Protein AF-A0A067SVS4-F1 (afdb_monomer_lite)

Structure (mmCIF, N/CA/C/O backbone):
data_AF-A0A067SVS4-F1
#
_entry.id   AF-A0A067SVS4-F1
#
loop_
_atom_site.group_PDB
_atom_site.id
_atom_site.type_symbol
_atom_site.label_atom_id
_atom_site.label_alt_id
_atom_site.label_comp_id
_atom_site.label_asym_id
_atom_site.label_entity_id
_atom_site.label_seq_id
_atom_site.pdbx_PDB_ins_code
_atom_site.Cartn_x
_atom_site.Cartn_y
_atom_site.Cartn_z
_atom_site.occupancy
_atom_site.B_iso_or_equiv
_atom_site.auth_seq_id
_atom_site.auth_comp_id
_atom_site.auth_asym_id
_atom_site.auth_atom_id
_atom_site.pdbx_PDB_model_num
ATOM 1 N N . MET A 1 1 ? 9.881 14.967 -32.185 1.00 54.28 1 MET A N 1
ATOM 2 C CA . MET A 1 1 ? 10.302 13.571 -31.937 1.00 54.28 1 MET A CA 1
ATOM 3 C C . MET A 1 1 ? 10.093 13.296 -30.458 1.00 54.28 1 MET A C 1
ATOM 5 O O . MET A 1 1 ? 10.684 13.995 -29.646 1.00 54.28 1 MET A O 1
ATOM 9 N N . LEU A 1 2 ? 9.168 12.402 -30.115 1.00 53.16 2 LEU A N 1
ATOM 10 C CA . LEU A 1 2 ? 8.719 12.197 -28.736 1.00 53.16 2 LEU A CA 1
ATOM 11 C C . LEU A 1 2 ? 9.757 11.344 -27.992 1.00 53.16 2 LEU A C 1
ATOM 13 O O . LEU A 1 2 ? 10.155 10.295 -28.494 1.00 53.16 2 LEU A O 1
ATOM 17 N N . LEU A 1 3 ? 10.230 11.815 -26.834 1.00 55.41 3 LEU A N 1
ATOM 18 C CA . LEU A 1 3 ? 11.326 11.202 -26.062 1.00 55.41 3 LEU A CA 1
ATOM 19 C C . LEU A 1 3 ? 11.092 9.716 -25.746 1.00 55.41 3 LEU A C 1
ATOM 21 O O . LEU A 1 3 ? 12.047 8.945 -25.729 1.00 55.41 3 LEU A O 1
ATOM 25 N N . TRP A 1 4 ? 9.834 9.299 -25.597 1.00 59.31 4 TRP A N 1
ATOM 26 C CA . TRP A 1 4 ? 9.460 7.911 -25.326 1.00 59.31 4 TRP A CA 1
ATOM 27 C C . TRP A 1 4 ? 9.664 6.950 -26.503 1.00 59.31 4 TRP A C 1
ATOM 29 O O . TRP A 1 4 ? 9.656 5.750 -26.284 1.00 59.31 4 TRP A O 1
ATOM 39 N N . LEU A 1 5 ? 9.867 7.433 -27.735 1.00 63.41 5 LEU A N 1
ATOM 40 C CA . LEU A 1 5 ? 10.118 6.572 -28.901 1.00 63.41 5 LEU A CA 1
ATOM 41 C C . LEU A 1 5 ? 11.606 6.290 -29.126 1.00 63.41 5 LEU A C 1
ATOM 43 O O . LEU A 1 5 ? 11.948 5.328 -29.803 1.00 63.41 5 LEU A O 1
ATOM 47 N N . LYS A 1 6 ? 12.504 7.123 -28.587 1.00 56.91 6 LYS A N 1
ATOM 48 C CA . LYS A 1 6 ? 13.930 7.071 -28.945 1.00 56.91 6 LYS A CA 1
ATOM 49 C C . LYS A 1 6 ? 14.662 5.859 -28.351 1.00 56.91 6 LYS A C 1
ATOM 51 O O . LYS A 1 6 ? 15.679 5.459 -28.898 1.00 56.91 6 LYS A O 1
ATOM 56 N N . ASN A 1 7 ? 14.109 5.284 -27.281 1.00 67.62 7 ASN A N 1
ATOM 57 C CA . ASN A 1 7 ? 14.577 4.060 -26.624 1.00 67.62 7 ASN A CA 1
ATOM 58 C C . ASN A 1 7 ? 13.454 3.010 -26.495 1.00 67.62 7 ASN A C 1
ATOM 60 O O . ASN A 1 7 ? 13.571 2.082 -25.696 1.00 67.62 7 ASN A O 1
ATOM 64 N N . ALA A 1 8 ? 12.341 3.172 -27.222 1.00 76.81 8 ALA A N 1
ATOM 65 C CA . ALA A 1 8 ? 11.266 2.188 -27.198 1.00 76.81 8 ALA A CA 1
ATOM 66 C C . ALA A 1 8 ? 11.683 0.958 -28.000 1.00 76.81 8 ALA A C 1
ATOM 68 O O . ALA A 1 8 ? 12.046 1.070 -29.170 1.00 76.81 8 ALA A O 1
ATOM 69 N N . LEU A 1 9 ? 11.589 -0.208 -27.368 1.00 81.38 9 LEU A N 1
ATOM 70 C CA . LEU A 1 9 ? 11.693 -1.483 -28.062 1.00 81.38 9 LEU A CA 1
ATOM 71 C C . LEU A 1 9 ? 10.569 -1.583 -29.098 1.00 81.38 9 LEU A C 1
ATOM 73 O O . LEU A 1 9 ? 9.425 -1.197 -28.837 1.00 81.38 9 LEU A O 1
ATOM 77 N N . SER A 1 10 ? 10.885 -2.118 -30.271 1.00 85.50 10 SER A N 1
ATOM 78 C CA . SER A 1 10 ? 9.869 -2.467 -31.254 1.00 85.50 10 SER A CA 1
ATOM 79 C C . SER A 1 10 ? 8.962 -3.582 -30.713 1.00 85.50 10 SER A C 1
ATOM 81 O O . SER A 1 10 ? 9.386 -4.383 -29.874 1.00 85.50 10 SER A O 1
ATOM 83 N N . PRO A 1 11 ? 7.718 -3.702 -31.212 1.00 82.56 11 PRO A N 1
ATOM 84 C CA . PRO A 1 11 ? 6.809 -4.768 -30.787 1.00 82.56 11 PRO A CA 1
ATOM 85 C C . PRO A 1 11 ? 7.406 -6.176 -30.925 1.00 82.56 11 PRO A C 1
ATOM 87 O O . PRO A 1 11 ? 7.119 -7.050 -30.109 1.00 82.56 11 PRO A O 1
ATOM 90 N N . GLN A 1 12 ? 8.255 -6.389 -31.935 1.00 84.38 12 GLN A N 1
ATOM 91 C CA . GLN A 1 12 ? 8.921 -7.667 -32.160 1.00 84.38 12 GLN A CA 1
ATOM 92 C C . GLN A 1 12 ? 10.007 -7.930 -31.109 1.00 84.38 12 GLN A C 1
ATOM 94 O O . GLN A 1 12 ? 10.024 -9.003 -30.522 1.00 84.38 12 GLN A O 1
ATOM 99 N N . GLU A 1 13 ? 10.838 -6.934 -30.788 1.00 86.56 13 GLU A N 1
ATOM 100 C CA . GLU A 1 13 ? 11.851 -7.059 -29.729 1.00 86.56 13 GLU A CA 1
ATOM 101 C C . GLU A 1 13 ? 11.222 -7.287 -28.351 1.00 86.56 13 GLU A C 1
ATOM 103 O O . GLU A 1 13 ? 11.755 -8.050 -27.551 1.00 86.56 13 GLU A O 1
ATOM 108 N N . ILE A 1 14 ? 10.079 -6.653 -28.068 1.00 84.88 14 ILE A N 1
ATOM 109 C CA . ILE A 1 14 ? 9.315 -6.901 -26.837 1.00 84.88 14 ILE A CA 1
ATOM 110 C C . ILE A 1 14 ? 8.843 -8.356 -26.803 1.00 84.88 14 ILE A C 1
ATOM 112 O O . ILE A 1 14 ? 9.036 -9.036 -25.798 1.00 84.88 14 ILE A O 1
ATOM 116 N N . ARG A 1 15 ? 8.258 -8.852 -27.901 1.00 85.88 15 ARG A N 1
ATOM 117 C CA . ARG A 1 15 ? 7.790 -10.240 -27.995 1.00 85.88 15 ARG A CA 1
ATOM 118 C C . ARG A 1 15 ? 8.930 -11.228 -27.782 1.00 85.88 15 ARG A C 1
ATOM 120 O O . ARG A 1 15 ? 8.780 -12.143 -26.980 1.00 85.88 15 ARG A O 1
ATOM 127 N N . ASP A 1 16 ? 10.050 -11.036 -28.467 1.00 89.06 16 ASP A N 1
ATOM 128 C CA . ASP A 1 16 ? 11.189 -11.951 -28.392 1.00 89.06 16 ASP A CA 1
ATOM 129 C C . ASP A 1 16 ? 11.781 -11.969 -26.974 1.00 89.06 16 ASP A C 1
ATOM 131 O O . ASP A 1 16 ? 12.072 -13.037 -26.442 1.00 89.06 16 ASP A O 1
ATOM 135 N N . LYS A 1 17 ? 11.852 -10.807 -26.308 1.00 87.50 17 LYS A N 1
ATOM 136 C CA . LYS A 1 17 ? 12.300 -10.708 -24.912 1.00 87.50 17 LYS A CA 1
ATOM 137 C C . LYS A 1 17 ? 11.331 -11.318 -23.901 1.00 87.50 17 LYS A C 1
ATOM 139 O O . LYS A 1 17 ? 11.795 -11.799 -22.881 1.00 87.50 17 LYS A O 1
ATOM 144 N N . ILE A 1 18 ? 10.021 -11.290 -24.152 1.00 86.69 18 ILE A N 1
ATOM 145 C CA . ILE A 1 18 ? 9.019 -11.940 -23.285 1.00 86.69 18 ILE A CA 1
ATOM 146 C C . ILE A 1 18 ? 9.036 -13.463 -23.464 1.00 86.69 18 ILE A C 1
ATOM 148 O O . ILE A 1 18 ? 8.791 -14.195 -22.511 1.00 86.69 18 ILE A O 1
ATOM 152 N N . MET A 1 19 ? 9.293 -13.946 -24.681 1.00 86.75 19 MET A N 1
ATOM 153 C CA . MET A 1 19 ? 9.271 -15.380 -24.997 1.00 86.75 19 MET A CA 1
ATOM 154 C C . MET A 1 19 ? 10.563 -16.103 -24.595 1.00 86.75 19 MET A C 1
ATOM 156 O O . MET A 1 19 ? 10.569 -17.332 -24.556 1.00 86.75 19 MET A O 1
ATOM 160 N N . ASP A 1 20 ? 11.638 -15.368 -24.306 1.00 88.56 20 ASP A N 1
ATOM 161 C CA . ASP A 1 20 ? 12.892 -15.905 -23.781 1.00 88.56 20 ASP A CA 1
ATOM 162 C C . ASP A 1 20 ? 12.815 -16.083 -22.247 1.00 88.56 20 ASP A C 1
ATOM 164 O O . ASP A 1 20 ? 12.806 -15.086 -21.518 1.00 88.56 20 ASP A O 1
ATOM 168 N N . PRO A 1 21 ? 12.815 -17.330 -21.727 1.00 79.50 21 PRO A N 1
ATOM 169 C CA . PRO A 1 21 ? 12.729 -17.611 -20.290 1.00 79.50 21 PRO A CA 1
ATOM 170 C C . PRO A 1 21 ? 13.960 -17.165 -19.491 1.00 79.50 21 PRO A C 1
ATOM 172 O O . PRO A 1 21 ? 13.931 -17.178 -18.264 1.00 79.50 21 PRO A O 1
ATOM 175 N N . THR A 1 22 ? 15.062 -16.833 -20.167 1.00 86.56 22 THR A N 1
ATOM 176 C CA . THR A 1 22 ? 16.308 -16.366 -19.540 1.00 86.56 22 THR A CA 1
ATOM 177 C C . THR A 1 22 ? 16.460 -14.848 -19.583 1.00 86.56 22 THR A C 1
ATOM 179 O O . THR A 1 22 ? 17.422 -14.303 -19.039 1.00 86.56 22 THR A O 1
ATOM 182 N N . SER A 1 23 ? 15.507 -14.150 -20.207 1.00 87.00 23 SER A N 1
ATOM 183 C CA . SER A 1 23 ? 15.557 -12.705 -20.353 1.00 87.00 23 SER A CA 1
ATOM 184 C C . SER A 1 23 ? 15.272 -11.995 -19.033 1.00 87.00 23 SER A C 1
ATOM 186 O O . SER A 1 23 ? 14.202 -12.136 -18.442 1.00 87.00 23 SER A O 1
ATOM 188 N N . GLU A 1 24 ? 16.191 -11.120 -18.625 1.00 87.75 24 GLU A N 1
ATOM 189 C CA . GLU A 1 24 ? 15.987 -10.175 -17.517 1.00 87.75 24 GLU A CA 1
ATOM 190 C C . GLU A 1 24 ? 14.705 -9.343 -17.693 1.00 87.75 24 GLU A C 1
ATOM 192 O O . GLU A 1 24 ? 14.024 -9.026 -16.722 1.00 87.75 24 GLU A O 1
ATOM 197 N N . PHE A 1 25 ? 14.339 -9.031 -18.941 1.00 86.38 25 PHE A N 1
ATOM 198 C CA . PHE A 1 25 ? 13.123 -8.286 -19.264 1.00 86.38 25 PHE A CA 1
ATOM 199 C C . PHE A 1 25 ? 11.852 -9.077 -18.931 1.00 86.38 25 PHE A C 1
ATOM 201 O O . PHE A 1 25 ? 10.913 -8.514 -18.372 1.00 86.38 25 PHE A O 1
ATOM 208 N N . GLN A 1 26 ? 11.824 -10.377 -19.248 1.00 90.56 26 GLN A N 1
ATOM 209 C CA . GLN A 1 26 ? 10.702 -11.255 -18.914 1.00 90.56 26 GLN A CA 1
ATOM 210 C C . GLN A 1 26 ? 10.551 -11.373 -17.398 1.00 90.56 26 GLN A C 1
ATOM 212 O O . GLN A 1 26 ? 9.443 -11.186 -16.898 1.00 90.56 26 GLN A O 1
ATOM 217 N N . ARG A 1 27 ? 11.657 -11.577 -16.668 1.00 88.50 27 ARG A N 1
ATOM 218 C CA . ARG A 1 27 ? 11.634 -11.647 -15.201 1.00 88.50 27 ARG A CA 1
ATOM 219 C C . ARG A 1 27 ? 11.085 -10.365 -14.579 1.00 88.50 27 ARG A C 1
ATOM 221 O O . ARG A 1 27 ? 10.165 -10.441 -13.778 1.00 88.50 27 ARG A O 1
ATOM 228 N N . GLN A 1 28 ? 11.598 -9.202 -14.982 1.00 87.88 28 GLN A N 1
ATOM 229 C CA . GLN A 1 28 ? 11.162 -7.907 -14.444 1.00 87.88 28 GLN A CA 1
ATOM 230 C C . GLN A 1 28 ? 9.693 -7.602 -14.754 1.00 87.88 28 GLN A C 1
ATOM 232 O O . GLN A 1 28 ? 8.995 -7.033 -13.919 1.00 87.88 28 GLN A O 1
ATOM 237 N N . ILE A 1 29 ? 9.201 -7.978 -15.940 1.00 87.12 29 ILE A N 1
ATOM 238 C CA . ILE A 1 29 ? 7.780 -7.825 -16.272 1.00 87.12 29 ILE A CA 1
ATOM 239 C C . ILE A 1 29 ? 6.914 -8.765 -15.442 1.00 87.12 29 ILE A C 1
ATOM 241 O O . ILE A 1 29 ? 5.858 -8.339 -14.987 1.00 87.12 29 ILE A O 1
ATOM 245 N N . VAL A 1 30 ? 7.328 -10.019 -15.251 1.00 84.31 30 VAL A N 1
ATOM 246 C CA . VAL A 1 30 ? 6.587 -10.969 -14.412 1.00 84.31 30 VAL A CA 1
ATOM 247 C C . VAL A 1 30 ? 6.562 -10.492 -12.965 1.00 84.31 30 VAL A C 1
ATOM 249 O O . VAL A 1 30 ? 5.480 -10.384 -12.414 1.00 84.31 30 VAL A O 1
ATOM 252 N N . GLU A 1 31 ? 7.695 -10.082 -12.401 1.00 85.00 31 GLU A N 1
ATOM 253 C CA . GLU A 1 31 ? 7.793 -9.522 -11.047 1.00 85.00 31 GLU A CA 1
ATOM 254 C C . GLU A 1 31 ? 6.937 -8.253 -10.880 1.00 85.00 31 GLU A C 1
ATOM 256 O O . GLU A 1 31 ? 6.229 -8.082 -9.888 1.00 85.00 31 GLU A O 1
ATOM 261 N N . TYR A 1 32 ? 6.920 -7.370 -11.884 1.00 83.69 32 TYR A N 1
ATOM 262 C CA . TYR A 1 32 ? 6.01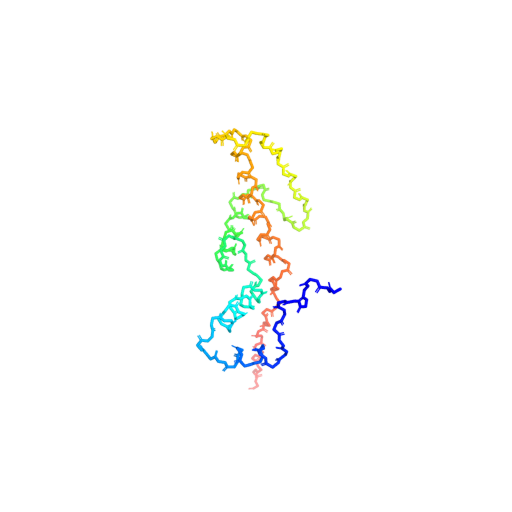9 -6.218 -11.890 1.00 83.69 32 TYR A CA 1
ATOM 263 C C . TYR A 1 32 ? 4.547 -6.645 -11.958 1.00 83.69 32 TYR A C 1
ATOM 265 O O . TYR A 1 32 ? 3.715 -6.141 -11.213 1.00 83.69 32 TYR A O 1
ATOM 273 N N . LEU A 1 33 ? 4.198 -7.588 -12.834 1.00 81.75 33 LEU A N 1
ATOM 274 C CA . LEU A 1 33 ? 2.823 -8.065 -12.952 1.00 81.75 33 LEU A CA 1
ATOM 275 C C . LEU A 1 33 ? 2.367 -8.784 -11.687 1.00 81.75 33 LEU A C 1
ATOM 277 O O . LEU A 1 33 ? 1.224 -8.588 -11.296 1.00 81.75 33 LEU A O 1
ATOM 281 N N . GLU A 1 34 ? 3.232 -9.567 -11.053 1.00 76.38 34 GLU A N 1
ATOM 282 C CA . GLU A 1 34 ? 2.983 -10.229 -9.775 1.00 76.38 34 GLU A CA 1
ATOM 283 C C . GLU A 1 34 ? 2.821 -9.198 -8.652 1.00 76.38 34 GLU A C 1
ATOM 285 O O . GLU A 1 34 ? 1.837 -9.269 -7.924 1.00 76.38 34 GLU A O 1
ATOM 290 N N . SER A 1 35 ? 3.674 -8.168 -8.586 1.00 67.31 35 SER A N 1
ATOM 291 C CA . SER A 1 35 ? 3.541 -7.092 -7.585 1.00 67.31 35 SER A CA 1
ATOM 292 C C . SER A 1 35 ? 2.315 -6.193 -7.793 1.00 67.31 35 SER A C 1
ATOM 294 O O . SER A 1 35 ? 1.812 -5.608 -6.840 1.00 67.31 35 SER A O 1
ATOM 296 N N . VAL A 1 36 ? 1.787 -6.092 -9.019 1.00 67.44 36 VAL A N 1
ATOM 297 C CA . VAL A 1 36 ? 0.539 -5.362 -9.312 1.00 67.44 36 VAL A CA 1
ATOM 298 C C . VAL A 1 36 ? -0.706 -6.246 -9.146 1.00 67.44 36 VAL A C 1
ATOM 300 O O . VAL A 1 36 ? -1.791 -5.726 -8.882 1.00 67.44 36 VAL A O 1
ATOM 303 N N . HIS A 1 37 ? -0.589 -7.570 -9.313 1.00 58.34 37 HIS A N 1
ATOM 304 C CA . HIS A 1 37 ? -1.726 -8.504 -9.248 1.00 58.34 37 HIS A CA 1
ATOM 305 C C . HIS A 1 37 ? -2.080 -8.988 -7.853 1.00 58.34 37 HIS A C 1
ATOM 307 O O . HIS A 1 37 ? -3.102 -9.659 -7.685 1.00 58.34 37 HIS A O 1
ATOM 313 N N . ILE A 1 38 ? -1.293 -8.646 -6.851 1.00 56.38 38 ILE A N 1
ATOM 314 C CA . ILE A 1 38 ? -1.658 -8.927 -5.481 1.00 56.38 38 ILE A CA 1
ATOM 315 C C . ILE A 1 38 ? -2.162 -7.596 -4.923 1.00 56.38 38 ILE A C 1
ATOM 317 O O . ILE A 1 38 ? -1.465 -6.586 -4.950 1.00 56.38 38 ILE A O 1
ATOM 321 N N . GLY A 1 39 ? -3.421 -7.558 -4.482 1.00 60.44 39 GLY A N 1
ATOM 322 C CA . GLY A 1 39 ? -3.938 -6.447 -3.681 1.00 60.44 39 GLY A CA 1
ATOM 323 C C . GLY A 1 39 ? -3.264 -6.465 -2.312 1.00 60.44 39 GLY A C 1
ATOM 324 O O . GLY A 1 39 ? -3.925 -6.778 -1.326 1.00 60.44 39 GLY A O 1
ATOM 325 N N . GLU A 1 40 ? -1.945 -6.274 -2.288 1.00 69.00 40 GLU A N 1
ATOM 326 C CA . GLU A 1 40 ? -1.120 -6.447 -1.103 1.00 69.00 40 GLU A CA 1
ATOM 327 C C . GLU A 1 40 ? -1.389 -5.362 -0.088 1.00 69.00 40 GLU A C 1
ATOM 329 O O . GLU A 1 40 ? -1.793 -4.235 -0.387 1.00 69.00 40 GLU A O 1
ATOM 334 N N . PHE A 1 41 ? -1.137 -5.770 1.140 1.00 78.06 41 PHE A N 1
ATOM 335 C CA . PHE A 1 41 ? -1.108 -4.924 2.298 1.00 78.06 41 PHE A CA 1
ATOM 336 C C . PHE A 1 41 ? 0.323 -4.405 2.468 1.00 78.06 41 PHE A C 1
ATOM 338 O O . PHE A 1 41 ? 1.298 -5.107 2.210 1.00 78.06 41 PHE A O 1
ATOM 345 N N . LEU A 1 42 ? 0.460 -3.156 2.889 1.00 80.81 42 LEU A N 1
ATOM 346 C CA . LEU A 1 42 ? 1.724 -2.452 3.074 1.00 80.81 42 LEU A CA 1
ATOM 347 C C . LEU A 1 42 ? 2.575 -3.036 4.207 1.00 80.81 42 LEU A C 1
ATOM 349 O O . LEU A 1 42 ? 3.778 -2.775 4.254 1.00 80.81 42 LEU A O 1
ATOM 353 N N . THR A 1 43 ? 1.962 -3.768 5.138 1.00 80.69 43 THR A N 1
ATOM 354 C CA . THR A 1 43 ? 2.613 -4.229 6.370 1.00 80.69 43 THR A CA 1
ATOM 355 C C . THR A 1 43 ? 2.852 -5.742 6.416 1.00 80.69 43 THR A C 1
ATOM 357 O O . THR A 1 43 ? 3.584 -6.193 7.296 1.00 80.69 43 THR A O 1
ATOM 360 N N . GLY A 1 44 ? 2.287 -6.530 5.493 1.00 81.88 44 GLY A N 1
ATOM 361 C CA . GLY A 1 44 ? 2.457 -7.987 5.488 1.00 81.88 44 GLY A CA 1
ATOM 362 C C . GLY A 1 44 ? 1.519 -8.735 4.542 1.00 81.88 44 GLY A C 1
ATOM 363 O O . GLY A 1 44 ? 0.885 -8.163 3.659 1.00 81.88 44 GLY A O 1
ATOM 364 N N . SER A 1 45 ? 1.431 -10.048 4.730 1.00 82.62 45 SER A N 1
ATOM 365 C CA . SER A 1 45 ? 0.476 -10.893 4.015 1.00 82.62 45 SER A CA 1
ATOM 366 C C . SER A 1 45 ? -0.958 -10.685 4.522 1.00 82.62 45 SER A C 1
ATOM 368 O O . SER A 1 45 ? -1.199 -10.124 5.591 1.00 82.62 45 SER A O 1
ATOM 370 N N . LYS A 1 46 ? -1.940 -11.181 3.761 1.00 82.44 46 LYS A N 1
ATOM 371 C CA . LYS A 1 46 ? -3.360 -11.095 4.132 1.00 82.44 46 LYS A CA 1
ATOM 372 C C . LYS A 1 46 ? -3.655 -11.665 5.523 1.00 82.44 46 LYS A C 1
ATOM 374 O O . LYS A 1 46 ? -4.405 -11.039 6.265 1.00 82.44 46 LYS A O 1
ATOM 379 N N . ASP A 1 47 ? -3.116 -12.840 5.838 1.00 82.25 47 ASP A N 1
ATOM 380 C CA . ASP A 1 47 ? -3.424 -13.540 7.090 1.00 82.25 47 ASP A CA 1
ATOM 381 C C . ASP A 1 47 ? -2.838 -12.780 8.292 1.00 82.25 47 ASP A C 1
ATOM 383 O O . ASP A 1 47 ? -3.515 -12.590 9.299 1.00 82.25 47 ASP A O 1
ATOM 387 N N . GLU A 1 48 ? -1.621 -12.242 8.153 1.00 85.06 48 GLU A N 1
ATOM 388 C CA . GLU A 1 48 ? -0.980 -11.411 9.183 1.00 85.06 48 GLU A CA 1
ATOM 389 C C . GLU A 1 48 ? -1.757 -10.113 9.439 1.00 85.06 48 GLU A C 1
ATOM 391 O O . GLU A 1 48 ? -1.923 -9.694 10.586 1.00 85.06 48 GLU A O 1
ATOM 396 N N . VAL A 1 49 ? -2.264 -9.488 8.376 1.00 85.81 49 VAL A N 1
ATOM 397 C CA . VAL A 1 49 ? -3.074 -8.268 8.463 1.00 85.81 49 VAL A CA 1
ATOM 398 C C . VAL A 1 49 ? -4.443 -8.563 9.073 1.00 85.81 49 VAL A C 1
ATOM 400 O O . VAL A 1 49 ? -4.908 -7.797 9.915 1.00 85.81 49 VAL A O 1
ATOM 403 N N . GLU A 1 50 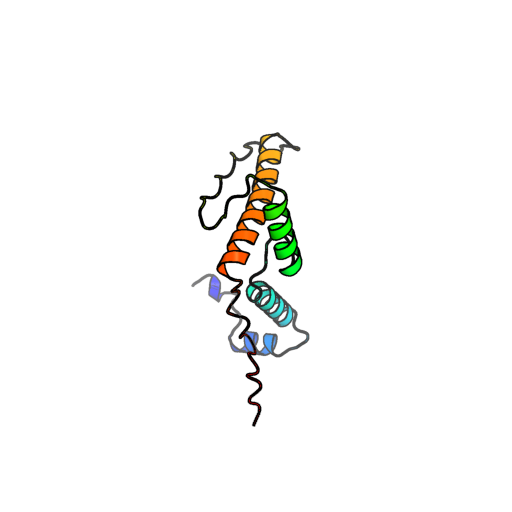? -5.076 -9.685 8.721 1.00 86.25 50 GLU A N 1
ATOM 404 C CA . GLU A 1 50 ? -6.329 -10.130 9.342 1.00 86.25 50 GLU A CA 1
ATOM 405 C C . GLU A 1 50 ? -6.158 -10.337 10.852 1.00 86.25 50 GLU A C 1
ATOM 407 O O . GLU A 1 50 ? -6.961 -9.827 11.642 1.00 86.25 50 GLU A O 1
ATOM 412 N N . ASP A 1 51 ? -5.093 -11.025 11.265 1.00 87.69 51 ASP A N 1
ATOM 413 C CA . ASP A 1 51 ? -4.773 -11.238 12.676 1.00 87.69 51 ASP A CA 1
ATOM 414 C C . ASP A 1 51 ? -4.501 -9.910 13.393 1.00 87.69 51 ASP A C 1
ATOM 416 O O . ASP A 1 51 ? -5.054 -9.666 14.469 1.00 87.69 51 ASP A O 1
ATOM 420 N N . GLN A 1 52 ? -3.730 -9.008 12.781 1.00 86.44 52 GLN A N 1
ATOM 421 C CA . GLN A 1 52 ? -3.437 -7.694 13.351 1.00 86.44 52 GLN A CA 1
ATOM 422 C C . GLN A 1 52 ? -4.705 -6.848 13.542 1.00 86.44 52 GLN A C 1
ATOM 424 O O . GLN A 1 52 ? -4.892 -6.265 14.612 1.00 86.44 52 GLN A O 1
ATOM 429 N N . ILE A 1 53 ? -5.604 -6.815 12.553 1.00 86.38 53 ILE A N 1
ATOM 430 C CA . ILE A 1 53 ? -6.884 -6.092 12.640 1.00 86.38 53 ILE A CA 1
ATOM 431 C C . ILE A 1 53 ? -7.776 -6.704 13.726 1.00 86.38 53 ILE A C 1
ATOM 433 O O . ILE A 1 53 ? -8.418 -5.978 14.490 1.00 86.38 53 ILE A O 1
ATOM 437 N N . ASN A 1 54 ? -7.826 -8.035 13.823 1.00 86.19 54 ASN A N 1
ATOM 438 C CA . ASN A 1 54 ? -8.621 -8.726 14.837 1.00 86.19 54 ASN A CA 1
ATOM 439 C C . ASN A 1 54 ? -8.108 -8.446 16.257 1.00 86.19 54 ASN A C 1
ATOM 441 O O . ASN A 1 54 ? -8.917 -8.174 17.151 1.00 86.19 54 ASN A O 1
ATOM 445 N N . ILE A 1 55 ? -6.786 -8.458 16.456 1.00 86.88 55 ILE A N 1
ATOM 446 C CA . ILE A 1 55 ? -6.146 -8.089 17.724 1.00 86.88 55 ILE A CA 1
ATOM 447 C C . ILE A 1 55 ? -6.484 -6.637 18.064 1.00 86.88 55 ILE A C 1
ATOM 449 O O . ILE A 1 55 ? -7.065 -6.393 19.122 1.00 86.88 55 ILE A O 1
ATOM 453 N N . GLU A 1 56 ? -6.241 -5.696 17.145 1.00 84.75 56 GLU A N 1
ATOM 454 C CA . GLU A 1 56 ? -6.502 -4.265 17.348 1.00 84.75 56 GLU A CA 1
ATOM 455 C C . GLU A 1 56 ? -7.971 -4.015 17.723 1.00 84.75 56 GLU A C 1
ATOM 457 O O . GLU A 1 56 ? -8.268 -3.316 18.689 1.00 84.75 56 GLU A O 1
ATOM 462 N N . LYS A 1 57 ? -8.912 -4.663 17.032 1.00 84.12 57 LYS A N 1
ATOM 463 C CA . LYS A 1 57 ? -10.347 -4.550 17.322 1.00 84.12 57 LYS A CA 1
ATOM 464 C C . LYS A 1 57 ? -10.737 -5.127 18.687 1.00 84.12 57 LYS A C 1
ATOM 466 O O . LYS A 1 57 ? -11.704 -4.659 19.290 1.00 84.12 57 LYS A O 1
ATOM 471 N N . SER A 1 58 ? -10.043 -6.164 19.155 1.00 83.19 58 SER A N 1
ATOM 472 C CA . SER A 1 58 ? -10.349 -6.830 20.428 1.00 83.19 58 SER A CA 1
ATOM 473 C C . SER A 1 58 ? -9.721 -6.135 21.639 1.00 83.19 58 SER A C 1
ATOM 475 O O . SER A 1 58 ? -10.362 -6.022 22.687 1.00 83.19 58 SER A O 1
ATOM 477 N N . GLU A 1 59 ? -8.495 -5.632 21.493 1.00 85.56 59 GLU A N 1
ATOM 478 C CA . GLU A 1 59 ? -7.706 -5.061 22.585 1.00 85.56 59 GLU A CA 1
ATOM 479 C C . GLU A 1 59 ? -7.878 -3.539 22.688 1.00 85.56 59 GLU A C 1
ATOM 481 O O . GLU A 1 59 ? -7.899 -2.981 23.792 1.00 85.56 59 GLU A O 1
ATOM 486 N N . ASN A 1 60 ? -8.079 -2.847 21.561 1.00 83.06 60 ASN A N 1
ATOM 487 C CA . ASN A 1 60 ? -8.207 -1.398 21.533 1.00 83.06 60 ASN A CA 1
ATOM 488 C C . ASN A 1 60 ? -9.675 -0.950 21.606 1.00 83.06 60 ASN A C 1
ATOM 490 O O . ASN A 1 60 ? -10.398 -0.872 20.614 1.00 83.06 60 ASN A O 1
ATOM 494 N N . LYS A 1 61 ? -10.108 -0.527 22.799 1.00 80.44 61 LYS A N 1
ATOM 495 C CA . LYS A 1 61 ? -11.453 0.047 23.022 1.00 80.44 61 LYS A CA 1
ATOM 496 C C . LYS A 1 61 ? -11.733 1.332 22.231 1.00 80.44 61 LYS A C 1
ATOM 498 O O . LYS A 1 61 ? -12.881 1.767 22.189 1.00 80.44 61 LYS A O 1
ATOM 503 N N . LYS A 1 62 ? -10.703 1.976 21.674 1.00 83.81 62 LYS A N 1
ATOM 504 C CA . LYS A 1 62 ? -10.812 3.194 20.859 1.00 83.81 62 LYS A CA 1
ATOM 505 C C . LYS A 1 62 ? -10.702 2.918 19.361 1.00 83.81 62 LYS A C 1
ATOM 507 O O . LYS A 1 62 ? -10.672 3.881 18.601 1.00 83.81 62 LYS A O 1
ATOM 512 N N . TYR A 1 63 ? -10.632 1.655 18.943 1.00 82.81 63 TYR A N 1
ATOM 513 C CA . TYR A 1 63 ? -10.622 1.302 17.530 1.00 82.81 63 TYR A CA 1
ATOM 514 C C . TYR A 1 63 ? -11.815 1.946 16.808 1.00 82.81 63 TYR A C 1
ATOM 516 O O . TYR A 1 63 ? -12.963 1.833 17.251 1.00 82.81 63 TYR A O 1
ATOM 524 N N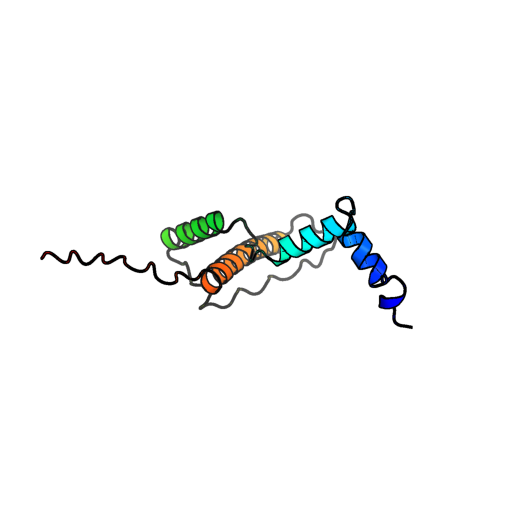 . GLN A 1 64 ? -11.534 2.633 15.703 1.00 81.81 64 GLN A N 1
ATOM 525 C CA . GLN A 1 64 ? -12.542 3.206 14.820 1.00 81.81 64 GLN A CA 1
ATOM 526 C C . GLN A 1 64 ? -12.381 2.606 13.434 1.00 81.81 64 GLN A C 1
ATOM 528 O O . GLN A 1 64 ? -11.263 2.415 12.966 1.00 81.81 64 GLN A O 1
ATOM 533 N N . ASP A 1 65 ? -13.507 2.314 12.789 1.00 83.12 65 ASP A N 1
ATOM 534 C CA . ASP A 1 65 ? -13.497 1.725 11.458 1.00 83.12 65 ASP A CA 1
ATOM 535 C C . ASP A 1 65 ? -12.935 2.735 10.439 1.00 83.12 65 ASP A C 1
ATOM 537 O O . ASP A 1 65 ? -13.552 3.790 10.253 1.00 83.12 65 ASP A O 1
ATOM 541 N N . PRO A 1 66 ? -11.817 2.427 9.756 1.00 85.12 66 PRO A N 1
ATOM 542 C CA . PRO A 1 66 ? -11.193 3.343 8.804 1.00 85.12 66 PRO A CA 1
ATOM 543 C C . PRO A 1 66 ? -12.059 3.615 7.568 1.00 85.12 66 PRO A C 1
ATOM 545 O O . PRO A 1 66 ? -11.826 4.587 6.860 1.00 85.12 66 PRO A O 1
ATOM 548 N N . THR A 1 67 ? -13.096 2.809 7.307 1.00 85.19 67 THR A N 1
ATOM 549 C CA . THR A 1 67 ? -14.080 3.098 6.246 1.00 85.19 67 THR A CA 1
ATOM 550 C C . THR A 1 67 ? -15.049 4.224 6.624 1.00 85.19 67 THR A C 1
ATOM 552 O O . THR A 1 67 ? -15.758 4.734 5.757 1.00 85.19 67 THR A O 1
ATOM 555 N N . GLN A 1 68 ? -15.126 4.587 7.909 1.00 85.94 68 GLN A N 1
ATOM 556 C CA . GLN A 1 68 ? -16.062 5.579 8.454 1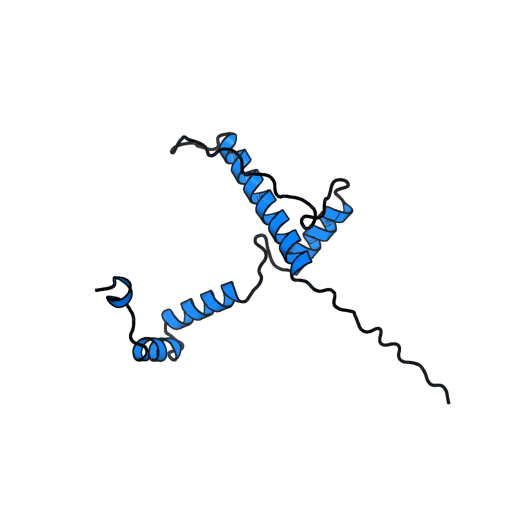.00 85.94 68 GLN A CA 1
ATOM 557 C C . GLN A 1 68 ? -15.358 6.823 9.009 1.00 85.94 68 GLN A C 1
ATOM 559 O O . GLN A 1 68 ? -16.019 7.729 9.521 1.00 85.94 68 GLN A O 1
ATOM 564 N N . THR A 1 69 ? -14.031 6.878 8.935 1.00 85.50 69 THR A N 1
ATOM 565 C CA . THR A 1 69 ? -13.220 7.971 9.469 1.00 85.50 69 THR A CA 1
ATOM 566 C C . THR A 1 69 ? -12.309 8.538 8.390 1.00 85.50 69 THR A C 1
ATOM 568 O O . THR A 1 69 ? -11.974 7.874 7.412 1.00 85.50 69 THR A O 1
ATOM 571 N N . LEU A 1 70 ? -11.941 9.811 8.537 1.00 84.81 70 LEU A N 1
ATOM 572 C CA . LEU A 1 70 ? -10.940 10.427 7.672 1.00 84.81 70 LEU A CA 1
ATOM 573 C C . LEU A 1 70 ? -9.542 10.151 8.241 1.00 84.81 70 LEU A C 1
ATOM 575 O O . LEU A 1 70 ? -9.380 10.214 9.461 1.00 84.81 70 LEU A O 1
ATOM 579 N N . PRO A 1 71 ? -8.540 9.873 7.390 1.00 83.25 71 PRO A N 1
ATOM 580 C CA . PRO A 1 71 ? -7.169 9.696 7.842 1.00 83.25 71 PRO A CA 1
ATOM 581 C C . PRO A 1 71 ? -6.600 11.008 8.391 1.00 83.25 71 PRO A C 1
ATOM 583 O O . PRO A 1 71 ? -6.898 12.095 7.886 1.00 83.25 71 PRO A O 1
ATOM 586 N N . ASP A 1 72 ? -5.744 10.893 9.404 1.00 85.38 72 ASP A N 1
ATOM 587 C CA . ASP A 1 72 ? -5.022 12.032 9.963 1.00 85.38 72 ASP A CA 1
ATOM 588 C C . ASP A 1 72 ? -4.072 12.633 8.919 1.00 85.38 72 ASP A C 1
ATOM 590 O O . ASP A 1 72 ? -3.347 11.915 8.222 1.00 85.38 72 ASP A O 1
ATOM 594 N N . ALA A 1 73 ? -4.038 13.964 8.834 1.00 86.94 73 ALA A N 1
ATOM 595 C CA . ALA A 1 73 ? -3.108 14.661 7.955 1.00 86.94 73 ALA A CA 1
ATOM 596 C C . ALA A 1 73 ? -1.647 14.408 8.384 1.00 86.94 73 ALA A C 1
ATOM 598 O O . ALA A 1 73 ? -1.375 14.318 9.586 1.00 86.94 73 ALA A O 1
ATOM 599 N N . PRO A 1 74 ? -0.703 14.313 7.430 1.00 87.00 74 PRO A N 1
ATOM 600 C CA . PRO A 1 74 ? 0.704 14.133 7.757 1.00 87.00 74 PRO A CA 1
ATOM 601 C C . PRO A 1 74 ? 1.249 15.326 8.555 1.00 87.00 74 PRO A C 1
ATOM 603 O O . PRO A 1 74 ? 0.834 16.467 8.315 1.00 87.00 74 PRO A O 1
ATOM 606 N N . PRO A 1 75 ? 2.189 15.088 9.487 1.00 86.56 75 PRO A N 1
ATOM 607 C CA . PRO A 1 75 ? 2.875 16.156 10.201 1.00 86.56 75 PRO A CA 1
ATOM 608 C C . PRO A 1 75 ? 3.743 16.992 9.249 1.00 86.56 75 PRO A C 1
ATOM 610 O O . PRO A 1 75 ? 4.038 16.597 8.118 1.00 86.56 75 PRO A O 1
ATOM 613 N N . SER A 1 76 ? 4.154 18.175 9.709 1.00 82.19 76 SER A N 1
ATOM 614 C CA . SER A 1 76 ? 5.050 19.046 8.948 1.00 82.19 76 SER A CA 1
ATOM 615 C C . SER A 1 76 ? 6.379 18.355 8.654 1.00 82.19 76 SER A C 1
ATOM 617 O O . SER A 1 76 ? 6.966 17.718 9.525 1.00 82.19 76 SER A O 1
ATOM 619 N N . LEU A 1 77 ? 6.867 18.523 7.425 1.00 77.00 77 LEU A N 1
ATOM 620 C CA . LEU A 1 77 ? 8.180 18.031 7.027 1.00 77.00 77 LEU A CA 1
ATOM 621 C C . LEU A 1 77 ? 9.280 18.762 7.803 1.00 77.00 77 LEU A C 1
ATOM 623 O O . LEU A 1 77 ? 9.205 19.977 8.003 1.00 77.00 77 LEU A O 1
ATOM 627 N N . CYS A 1 78 ? 10.329 18.029 8.175 1.00 77.75 78 CYS A N 1
ATOM 628 C CA . CYS A 1 78 ? 11.549 18.646 8.671 1.00 77.75 78 CYS A CA 1
ATOM 629 C C . CYS A 1 78 ? 12.178 19.502 7.557 1.00 77.75 78 CYS A C 1
ATOM 631 O O . CYS A 1 78 ? 12.381 19.033 6.436 1.00 77.75 78 CYS A O 1
ATOM 633 N N . ASN A 1 79 ? 12.488 20.764 7.861 1.00 72.81 79 ASN A N 1
ATOM 634 C CA . ASN A 1 79 ? 13.096 21.688 6.898 1.00 72.81 79 ASN A CA 1
ATOM 635 C C . ASN A 1 79 ? 14.616 21.490 6.743 1.00 72.81 79 ASN A C 1
ATOM 637 O O . ASN A 1 79 ? 15.209 22.027 5.803 1.00 72.81 79 ASN A O 1
ATOM 641 N N . ASP A 1 80 ? 15.245 20.709 7.623 1.00 77.12 80 ASP A N 1
ATOM 642 C CA . ASP A 1 80 ? 16.691 20.515 7.644 1.00 77.12 80 ASP A CA 1
ATOM 643 C C . ASP A 1 80 ? 17.101 19.241 6.898 1.00 77.12 80 ASP A C 1
ATOM 645 O O . ASP A 1 80 ? 16.828 18.117 7.310 1.00 77.12 80 ASP A O 1
ATOM 649 N N . LYS A 1 81 ? 17.846 19.419 5.800 1.00 66.94 81 LYS A N 1
ATOM 650 C CA . LYS A 1 81 ? 18.369 18.319 4.962 1.00 66.94 81 LYS A CA 1
ATOM 651 C C . LYS A 1 81 ? 19.421 17.438 5.653 1.00 66.94 81 LYS A C 1
ATOM 653 O O . LYS A 1 81 ? 19.804 16.419 5.091 1.00 66.94 81 LYS A O 1
ATOM 658 N N . ALA A 1 82 ? 19.907 17.852 6.821 1.00 67.44 82 ALA A N 1
ATOM 659 C CA . ALA A 1 82 ? 20.886 17.142 7.642 1.00 67.44 82 ALA A CA 1
ATOM 660 C C . ALA A 1 82 ? 20.355 16.928 9.075 1.00 67.44 82 ALA A C 1
ATOM 662 O O . ALA A 1 82 ? 21.110 17.047 10.036 1.00 67.44 82 ALA A O 1
ATOM 663 N N . CYS A 1 83 ? 19.045 16.699 9.230 1.00 68.12 83 CYS A N 1
ATOM 664 C CA . CYS A 1 83 ? 18.475 16.303 10.517 1.00 68.12 83 CYS A CA 1
ATOM 665 C C . CYS A 1 83 ? 18.814 14.827 10.810 1.00 68.12 83 CYS A C 1
ATOM 667 O O . CYS A 1 83 ? 18.406 13.934 10.068 1.00 68.12 83 CYS A O 1
ATOM 669 N N . ASP A 1 84 ? 19.507 14.587 11.926 1.00 63.84 84 ASP A N 1
ATOM 670 C CA . ASP A 1 84 ? 19.642 13.274 12.564 1.00 63.84 84 ASP A CA 1
ATOM 671 C C . ASP A 1 84 ? 18.549 13.138 13.645 1.00 63.84 84 ASP A C 1
ATOM 673 O O . ASP A 1 84 ? 18.666 13.722 14.721 1.00 63.84 84 ASP A O 1
ATOM 677 N N . ASN A 1 85 ? 17.472 12.389 13.361 1.00 69.19 85 ASN A N 1
ATOM 678 C CA . ASN A 1 85 ? 16.407 12.016 14.317 1.00 69.19 85 ASN A CA 1
ATOM 679 C C . ASN A 1 85 ? 15.807 13.168 15.157 1.00 69.19 85 ASN A C 1
ATOM 681 O O . ASN A 1 85 ? 15.718 13.101 16.383 1.00 69.19 85 ASN A O 1
ATOM 685 N N . CYS A 1 86 ? 15.352 14.232 14.501 1.00 80.56 86 CYS A N 1
ATOM 686 C CA . CYS A 1 86 ? 14.555 15.280 15.137 1.00 80.56 86 CYS A CA 1
ATOM 687 C C . CYS A 1 86 ? 13.110 14.809 15.410 1.00 80.56 86 CYS A C 1
ATOM 689 O O . CYS A 1 86 ? 12.607 13.895 14.755 1.00 80.56 86 CYS A O 1
ATOM 691 N N . LEU A 1 87 ? 12.426 15.475 16.352 1.00 81.75 87 LEU A N 1
ATOM 692 C CA . LEU A 1 87 ? 11.046 15.150 16.757 1.00 81.75 87 LEU A CA 1
ATOM 693 C C . LEU A 1 87 ? 10.067 15.114 15.573 1.00 81.75 87 LEU A C 1
ATOM 695 O O . LEU A 1 87 ? 9.172 14.274 15.543 1.00 81.75 87 LEU A O 1
ATOM 699 N N . ASP A 1 88 ? 10.255 15.988 14.582 1.00 82.12 88 ASP A N 1
ATOM 700 C CA . ASP A 1 88 ? 9.416 16.025 13.380 1.00 82.12 88 ASP A CA 1
ATOM 701 C C . ASP A 1 88 ? 9.612 14.781 12.499 1.00 82.12 88 ASP A C 1
ATOM 703 O O . ASP A 1 88 ? 8.647 14.258 11.944 1.00 82.12 88 ASP A O 1
ATOM 707 N N . CYS A 1 89 ? 10.841 14.262 12.406 1.00 83.00 89 CYS A N 1
ATOM 708 C CA . CYS A 1 89 ? 11.133 13.024 11.681 1.00 83.00 89 CYS A CA 1
ATOM 709 C C . CYS A 1 89 ? 10.562 11.801 12.405 1.00 83.00 89 CYS A C 1
ATOM 711 O O . CYS A 1 89 ? 9.969 10.941 11.762 1.00 83.00 89 CYS A O 1
ATOM 713 N N . GLU A 1 90 ? 10.667 11.739 13.735 1.00 85.50 90 GLU A N 1
ATOM 714 C CA . GLU A 1 90 ? 10.065 10.657 14.528 1.00 85.50 90 GLU A CA 1
ATOM 715 C C . GLU A 1 90 ? 8.528 10.684 14.448 1.00 85.50 90 GLU A C 1
ATOM 717 O O . GLU A 1 90 ? 7.882 9.641 14.309 1.00 85.50 90 GLU A O 1
ATOM 722 N N . ALA A 1 91 ? 7.931 11.880 14.468 1.00 86.00 91 ALA A N 1
ATOM 723 C CA . ALA A 1 91 ? 6.498 12.063 14.268 1.00 86.00 91 ALA A CA 1
ATOM 724 C C . ALA A 1 91 ? 6.058 11.640 12.860 1.00 86.00 91 ALA A C 1
ATOM 726 O O . ALA A 1 91 ? 4.999 11.025 12.711 1.00 86.00 91 ALA A O 1
ATOM 727 N N . LEU A 1 92 ? 6.862 11.943 11.838 1.00 87.69 92 LEU A N 1
ATOM 728 C CA . LEU A 1 92 ? 6.600 11.548 10.459 1.00 87.69 92 LEU A CA 1
ATOM 729 C C . LEU A 1 92 ? 6.705 10.031 10.269 1.00 87.69 92 LEU A C 1
ATOM 731 O O . LEU A 1 92 ? 5.810 9.448 9.662 1.00 87.69 92 LEU A O 1
ATOM 735 N N . GLU A 1 93 ? 7.729 9.382 10.824 1.00 87.38 93 GLU A N 1
ATOM 736 C CA . GLU A 1 93 ? 7.849 7.917 10.802 1.00 87.38 93 GLU A CA 1
ATOM 737 C C . GLU A 1 93 ? 6.686 7.248 11.540 1.00 87.38 93 GLU A C 1
ATOM 739 O O . GLU A 1 93 ? 6.020 6.366 10.997 1.00 87.38 93 GLU A O 1
ATOM 744 N N . SER A 1 94 ? 6.343 7.748 12.730 1.00 88.62 94 SER A N 1
ATOM 745 C CA . SER A 1 94 ? 5.177 7.275 13.485 1.00 88.62 94 SER A CA 1
ATOM 746 C C . SER A 1 94 ? 3.869 7.457 12.706 1.00 88.62 94 SER A C 1
ATOM 748 O O . SER A 1 94 ? 2.962 6.626 12.790 1.00 88.62 94 SER A O 1
ATOM 750 N N . TRP A 1 95 ? 3.738 8.555 11.955 1.00 92.06 95 TRP A N 1
ATOM 751 C CA . TRP A 1 95 ? 2.590 8.786 11.084 1.00 92.06 95 TRP A CA 1
ATOM 752 C C . TRP A 1 95 ? 2.573 7.800 9.913 1.00 92.06 95 TRP A C 1
ATOM 754 O O . TRP A 1 95 ? 1.525 7.222 9.639 1.00 92.06 95 TRP A O 1
ATOM 764 N N . TRP A 1 96 ? 3.717 7.532 9.278 1.00 90.19 96 TRP A N 1
ATOM 765 C CA . TRP A 1 96 ? 3.831 6.546 8.202 1.00 90.19 96 TRP A CA 1
ATOM 766 C C . TRP A 1 96 ? 3.474 5.133 8.658 1.00 90.19 96 TRP A C 1
ATOM 768 O O . TRP A 1 96 ? 2.779 4.415 7.941 1.00 90.19 96 TRP A O 1
ATOM 778 N N . GLU A 1 97 ? 3.899 4.729 9.854 1.00 89.19 97 GLU A N 1
ATOM 779 C CA . GLU A 1 97 ? 3.502 3.445 10.433 1.00 89.19 97 GLU A CA 1
ATOM 780 C C . GLU A 1 97 ? 1.989 3.351 10.648 1.00 89.19 97 GLU A C 1
ATOM 782 O O . GLU A 1 97 ? 1.376 2.342 10.293 1.00 89.19 97 GLU A O 1
ATOM 787 N N . LYS A 1 98 ? 1.363 4.406 11.184 1.00 88.50 98 LYS A N 1
ATOM 788 C CA . LYS A 1 98 ? -0.099 4.461 11.346 1.00 88.50 98 LYS A CA 1
ATOM 789 C C . LYS A 1 98 ? -0.814 4.441 10.003 1.00 88.50 98 LYS A C 1
ATOM 791 O O . LYS A 1 98 ? -1.781 3.705 9.843 1.00 88.50 98 LYS A O 1
ATOM 796 N N . PHE A 1 99 ? -0.329 5.219 9.041 1.00 89.81 99 PHE A N 1
ATOM 797 C CA . PHE A 1 99 ? -0.872 5.285 7.693 1.00 89.81 99 PHE A CA 1
ATOM 798 C C . PHE A 1 99 ? -0.874 3.907 7.027 1.00 89.81 99 PHE A C 1
ATOM 800 O O . PHE A 1 99 ? -1.902 3.505 6.481 1.00 89.81 99 PHE A O 1
ATOM 807 N N . ARG A 1 100 ? 0.240 3.163 7.119 1.00 89.38 100 ARG A N 1
ATOM 808 C CA . ARG A 1 100 ? 0.348 1.797 6.583 1.00 89.38 100 ARG A CA 1
ATOM 809 C C . ARG A 1 100 ? -0.715 0.876 7.187 1.00 89.38 100 ARG A C 1
ATOM 811 O O . ARG A 1 100 ? -1.502 0.301 6.445 1.00 89.38 100 ARG A O 1
ATOM 818 N N . LYS A 1 101 ? -0.832 0.848 8.519 1.00 88.06 101 LYS A N 1
ATOM 819 C CA . LYS A 1 101 ? -1.830 0.024 9.228 1.00 88.06 101 LYS A CA 1
ATOM 820 C C . LYS A 1 101 ? -3.279 0.392 8.887 1.00 88.06 101 LYS A C 1
ATOM 822 O O . LYS A 1 101 ? -4.101 -0.489 8.663 1.00 88.06 101 LYS A O 1
ATOM 827 N N . ILE A 1 102 ? -3.599 1.688 8.844 1.00 88.56 102 ILE A N 1
ATOM 828 C CA . ILE A 1 102 ? -4.949 2.180 8.513 1.00 88.56 102 ILE A CA 1
ATOM 829 C C . ILE A 1 102 ? -5.310 1.831 7.070 1.00 88.56 102 ILE A C 1
ATOM 831 O O . ILE A 1 102 ? -6.436 1.417 6.798 1.00 88.56 102 ILE A O 1
ATOM 835 N N . THR A 1 103 ? -4.359 1.997 6.150 1.00 89.31 103 THR A N 1
ATOM 836 C CA . THR A 1 103 ? -4.547 1.642 4.742 1.00 89.31 103 THR A CA 1
ATOM 837 C C . THR A 1 103 ? -4.796 0.149 4.607 1.00 89.31 103 THR A C 1
ATOM 839 O O . THR A 1 103 ? -5.729 -0.240 3.911 1.00 89.31 103 THR A O 1
ATOM 842 N N . ASP A 1 104 ? -4.043 -0.681 5.323 1.00 89.06 104 ASP A N 1
ATOM 843 C CA . ASP A 1 104 ? -4.221 -2.127 5.272 1.00 89.06 104 ASP A CA 1
ATOM 844 C C . ASP A 1 104 ? -5.589 -2.567 5.787 1.00 89.06 10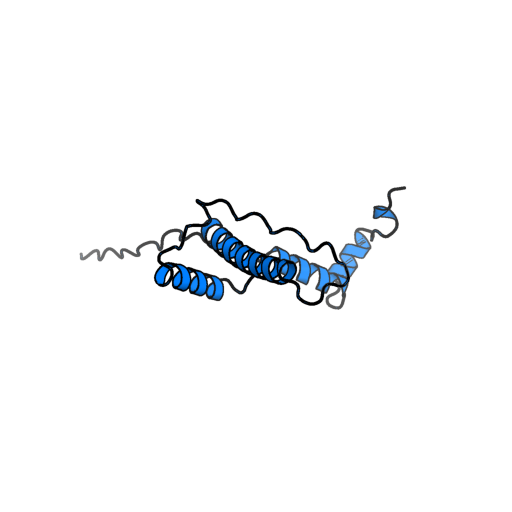4 ASP A C 1
ATOM 846 O O . ASP A 1 104 ? -6.273 -3.339 5.120 1.00 89.06 104 ASP A O 1
ATOM 850 N N . ASP A 1 105 ? -6.054 -2.009 6.906 1.00 87.88 105 ASP A N 1
ATOM 851 C CA . ASP A 1 105 ? -7.403 -2.266 7.423 1.00 87.88 105 ASP A CA 1
ATOM 852 C C . ASP A 1 105 ? -8.499 -1.786 6.452 1.00 87.88 105 ASP A C 1
ATOM 854 O O . ASP A 1 105 ? -9.467 -2.500 6.165 1.00 87.88 105 ASP A O 1
ATOM 858 N N . LEU A 1 106 ? -8.315 -0.609 5.845 1.00 88.88 106 LEU A N 1
ATOM 859 C CA . LEU A 1 106 ? -9.229 -0.082 4.833 1.00 88.88 106 LEU A CA 1
ATOM 860 C C . LEU A 1 106 ? -9.316 -1.001 3.606 1.00 88.88 106 LEU A C 1
ATOM 862 O O . LEU A 1 106 ? -10.418 -1.332 3.151 1.00 88.88 106 LEU A O 1
ATOM 866 N N . ILE A 1 107 ? -8.167 -1.416 3.071 1.00 87.88 107 ILE A N 1
ATOM 867 C CA . ILE A 1 107 ? -8.070 -2.323 1.926 1.00 87.88 107 ILE A CA 1
ATOM 868 C C . ILE A 1 107 ? -8.660 -3.685 2.287 1.00 87.88 107 ILE A C 1
ATOM 870 O O . ILE A 1 107 ? -9.419 -4.243 1.493 1.00 87.88 107 ILE A O 1
ATOM 874 N N . PHE A 1 108 ? -8.409 -4.183 3.498 1.00 86.56 108 PHE A N 1
ATOM 875 C CA . PHE A 1 108 ? -8.910 -5.473 3.961 1.00 86.56 108 PHE A CA 1
ATOM 876 C C . PHE A 1 108 ? -10.436 -5.463 3.973 1.00 86.56 108 PHE A C 1
ATOM 878 O O . PHE A 1 108 ? -11.075 -6.310 3.352 1.00 86.56 108 PHE A O 1
ATOM 885 N N . LYS A 1 109 ? -11.044 -4.444 4.584 1.00 84.56 109 LYS A N 1
ATOM 886 C CA . LYS A 1 109 ? -12.505 -4.296 4.637 1.00 84.56 109 LYS A CA 1
ATOM 887 C C . LYS A 1 109 ? -13.149 -4.066 3.274 1.00 84.56 109 LYS A C 1
ATOM 889 O O . LYS A 1 109 ? -14.276 -4.510 3.059 1.00 84.56 109 LYS A O 1
ATOM 894 N N . SER A 1 110 ? -12.463 -3.362 2.375 1.00 83.62 110 SER A N 1
ATOM 895 C CA . SER A 1 110 ? -13.009 -3.001 1.062 1.00 83.62 110 SER A CA 1
ATOM 896 C C . SER A 1 110 ? -12.909 -4.147 0.055 1.00 83.62 110 SER A C 1
ATOM 898 O O . SER A 1 110 ? -13.836 -4.357 -0.725 1.00 83.62 110 SER A O 1
ATOM 900 N N . ASN A 1 111 ? -11.810 -4.907 0.093 1.00 80.94 111 ASN A N 1
ATOM 901 C CA . ASN A 1 111 ? -11.477 -5.900 -0.930 1.00 80.94 111 ASN A CA 1
ATOM 902 C C . ASN A 1 111 ? -11.696 -7.350 -0.470 1.00 80.94 111 ASN A C 1
ATOM 904 O O . ASN A 1 111 ? -11.860 -8.239 -1.308 1.00 80.94 111 ASN A O 1
ATOM 908 N N . VAL A 1 112 ? -11.733 -7.627 0.840 1.00 77.88 112 VAL A N 1
ATOM 909 C CA . VAL A 1 112 ? -11.998 -8.977 1.360 1.00 77.88 112 VAL A CA 1
ATOM 910 C C . VAL A 1 112 ? -13.496 -9.160 1.584 1.00 77.88 112 VAL A C 1
ATOM 912 O O . VAL A 1 112 ? -14.061 -8.877 2.639 1.00 77.88 112 VAL A O 1
ATOM 915 N N . HIS A 1 113 ? -14.167 -9.695 0.568 1.00 69.00 113 HIS A N 1
ATOM 916 C CA . HIS A 1 113 ? -15.572 -10.061 0.684 1.00 69.00 113 HIS A CA 1
ATOM 917 C C . HIS A 1 113 ? -15.753 -11.347 1.499 1.00 69.00 113 HIS A C 1
ATOM 919 O O . HIS A 1 113 ? -15.358 -12.434 1.081 1.00 69.00 113 HIS A O 1
ATOM 925 N N . THR A 1 114 ? -16.492 -11.268 2.605 1.00 65.25 114 THR A N 1
ATOM 926 C CA . THR A 1 114 ? -16.998 -12.434 3.353 1.00 65.25 114 THR A CA 1
ATOM 927 C C . THR A 1 114 ? -18.236 -13.038 2.684 1.00 65.25 114 THR A C 1
ATOM 929 O O . THR A 1 114 ? -19.218 -13.369 3.352 1.00 65.25 114 THR A O 1
ATOM 932 N N . CYS A 1 115 ? -18.240 -13.145 1.348 1.00 64.00 115 CYS A N 1
ATOM 933 C CA . CYS A 1 115 ? -19.412 -13.569 0.588 1.00 64.00 115 CYS A CA 1
ATOM 934 C C . CYS A 1 115 ? -19.838 -14.989 1.008 1.00 64.00 115 CYS A C 1
ATOM 936 O O . CYS A 1 115 ? -19.281 -15.986 0.566 1.00 64.00 115 CYS A O 1
ATOM 938 N N . ARG A 1 116 ? -20.810 -15.025 1.929 1.00 54.03 116 ARG A N 1
ATOM 939 C CA . ARG A 1 116 ? -21.714 -16.106 2.330 1.00 54.03 116 ARG A CA 1
ATOM 940 C C . ARG A 1 116 ? -21.105 -17.507 2.180 1.00 54.03 116 ARG A C 1
ATOM 942 O O . ARG A 1 116 ? -21.249 -18.130 1.132 1.00 54.03 116 ARG A O 1
ATOM 949 N N . LYS A 1 117 ? -20.562 -18.069 3.272 1.00 57.19 117 LYS A N 1
ATOM 950 C CA . LYS A 1 117 ? -20.520 -19.534 3.429 1.00 57.19 117 LYS A CA 1
ATOM 951 C C . LYS A 1 117 ? -21.945 -20.014 3.162 1.00 57.19 117 LYS A C 1
ATOM 953 O O . LYS A 1 117 ? -22.837 -19.729 3.966 1.00 57.19 117 LYS A O 1
ATOM 958 N N . GLN A 1 118 ? -22.201 -20.623 2.003 1.00 54.09 118 GLN A N 1
ATOM 959 C CA . GLN A 1 118 ? -23.478 -21.277 1.768 1.00 54.09 118 GLN A CA 1
ATOM 960 C C . GLN A 1 118 ? -23.618 -22.260 2.920 1.00 54.09 118 GLN A C 1
ATOM 962 O O . GLN A 1 118 ? -22.783 -23.142 3.102 1.00 54.09 118 GLN A O 1
ATOM 967 N N . SER A 1 119 ? -24.599 -22.028 3.789 1.00 50.56 119 SER A N 1
ATOM 968 C CA . SER A 1 119 ? -24.962 -23.025 4.771 1.00 50.56 119 SER A CA 1
ATOM 969 C C . SER A 1 119 ? -25.371 -24.242 3.954 1.00 50.56 119 SER A C 1
ATOM 971 O O . SER A 1 119 ? -26.462 -24.234 3.377 1.00 50.56 119 SER A O 1
ATOM 973 N N . ASP A 1 120 ? -24.503 -25.248 3.879 1.00 50.88 120 ASP A N 1
ATOM 974 C CA . ASP A 1 120 ? -24.852 -26.606 3.485 1.00 50.88 120 ASP A CA 1
ATOM 975 C C . ASP A 1 120 ? -25.865 -27.125 4.510 1.00 50.88 12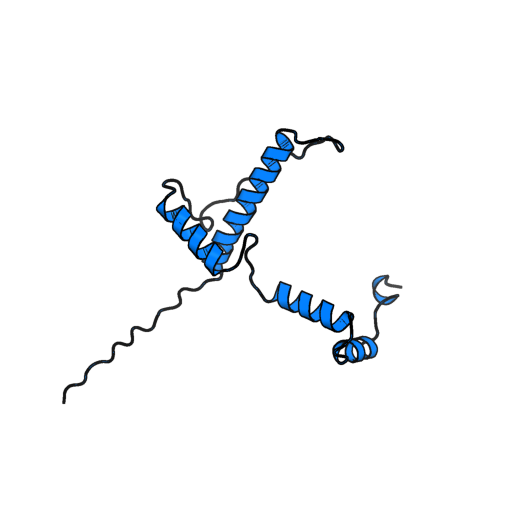0 ASP A C 1
ATOM 977 O O . ASP A 1 120 ? -25.585 -27.952 5.375 1.00 50.88 120 ASP A O 1
ATOM 981 N N . LYS A 1 121 ? -27.094 -26.607 4.438 1.00 48.12 121 LYS A N 1
ATOM 982 C CA . LYS A 1 121 ? -28.261 -27.252 5.009 1.00 48.12 121 LYS A CA 1
ATOM 983 C C . LYS A 1 121 ? -28.527 -28.443 4.103 1.00 48.12 121 LYS A C 1
ATOM 985 O O . LYS A 1 121 ? -29.414 -28.399 3.251 1.00 48.12 121 LYS A O 1
ATOM 990 N N . LYS A 1 122 ? -27.738 -29.506 4.288 1.00 47.16 122 LYS A N 1
ATOM 991 C CA . LYS A 1 122 ? -28.148 -30.861 3.929 1.00 47.16 122 LYS A CA 1
ATOM 992 C C . LYS A 1 122 ? -29.458 -31.095 4.671 1.00 47.16 122 LYS A C 1
ATOM 994 O O . LYS A 1 122 ? -29.483 -31.360 5.867 1.00 47.16 122 LYS A O 1
ATOM 999 N N . SER A 1 123 ? -30.560 -30.852 3.975 1.00 48.06 123 SER A N 1
ATOM 1000 C CA . SER A 1 123 ? -31.880 -31.226 4.441 1.00 48.06 123 SER A CA 1
ATOM 1001 C C . SER A 1 123 ? -31.923 -32.743 4.366 1.00 48.06 123 SER A C 1
ATOM 1003 O O . SER A 1 123 ? -32.053 -33.317 3.287 1.00 48.06 123 SER A O 1
ATOM 1005 N N . ASP A 1 124 ? -31.743 -33.384 5.519 1.00 52.06 124 ASP A N 1
ATOM 1006 C CA . ASP A 1 124 ? -32.024 -34.800 5.718 1.00 52.06 124 ASP A CA 1
ATOM 1007 C C . ASP A 1 124 ? -33.489 -35.053 5.355 1.00 52.06 124 ASP A C 1
ATOM 1009 O O . ASP A 1 124 ? -34.417 -34.845 6.142 1.00 52.06 124 ASP A O 1
ATOM 1013 N N . LYS A 1 125 ? -33.714 -35.459 4.107 1.00 50.03 125 LYS A N 1
ATOM 1014 C CA . LYS A 1 125 ? -35.015 -35.896 3.622 1.00 50.03 125 LYS A CA 1
ATOM 1015 C C . LYS A 1 125 ? -35.181 -37.351 4.055 1.00 50.03 125 LYS A C 1
ATOM 1017 O O . LYS A 1 125 ? -34.939 -38.267 3.276 1.00 50.03 125 LYS A O 1
ATOM 1022 N N . LYS A 1 126 ? -35.571 -37.555 5.318 1.00 47.34 126 LYS A N 1
ATOM 1023 C CA . LYS A 1 126 ? -36.109 -38.841 5.784 1.00 47.34 126 LYS A CA 1
ATOM 1024 C C . LYS A 1 126 ? -37.328 -39.184 4.927 1.00 47.34 126 LYS A C 1
ATOM 1026 O O . LYS A 1 126 ? -38.307 -38.434 4.918 1.00 47.34 126 LYS A O 1
ATOM 1031 N N . ARG A 1 127 ? -37.244 -40.297 4.208 1.00 45.59 127 ARG A N 1
ATOM 1032 C CA . ARG A 1 127 ? -38.368 -40.991 3.589 1.00 45.59 127 ARG A CA 1
ATOM 1033 C C . ARG A 1 127 ? -38.332 -42.437 4.042 1.00 45.59 127 ARG A C 1
ATOM 1035 O O . ARG A 1 127 ? -37.202 -42.958 4.162 1.00 45.59 127 ARG A O 1
#

pLDDT: mean 77.92, std 12.58, range [45.59, 92.06]

Radius of gyration: 23.79 Å; chains: 1; bounding box: 59×63×55 Å

Secondary structure (DSSP, 8-state):
--GGGTTPPPHHHHHHHHH-TT-HHHHHHHHHHHHHHS---SSS-HHHHHHHHHHHHHH-TT---TTSSPPPPPPPPP--TT-SS-HHHHHHHHHHHHHHHHHHHHHHHHH----------------

Sequence (127 aa):
MLLWLKNALSPQEIRDKIMDPTSEFQRQIVEYLESVHIGEFLTGSKDEVEDQINIEKSENKKYQDPTQTLPDAPPSLCNDKACDNCLDCEALESWWEKFRKITDDLIFKSNVHTCRKQSDKKSDKKR

Organism: Galerina marginata (strain CBS 339.88) (NCBI:txid685588)

Foldseek 3Di:
DDPCVVPDDDPVRLVVLCPDPPHPSVVVVVVVCVVVPDLDQPPDHLVVLVVVVVCCVVPPPPDDQLVPDDQDDAADDDPDPPDDDDPSVVSRVVSVVVVSSSVSSVSCVVPVDPPDPPPPPPPPPDD